Protein AF-A0A9E1KQF5-F1 (afdb_monomer_lite)

Radius of gyration: 18.33 Å; chains: 1; bounding box: 51×28×44 Å

Structure (mmCIF, N/CA/C/O backbone):
data_AF-A0A9E1KQF5-F1
#
_entry.id   AF-A0A9E1KQF5-F1
#
loop_
_atom_site.group_PDB
_atom_site.id
_atom_site.type_symbol
_atom_site.label_atom_id
_atom_site.label_alt_id
_atom_site.label_comp_id
_atom_site.label_asym_id
_atom_site.label_entity_id
_atom_site.label_seq_id
_atom_site.pdbx_PDB_ins_code
_atom_site.Cartn_x
_atom_site.Cartn_y
_atom_site.Cartn_z
_atom_site.occupancy
_atom_site.B_iso_or_equiv
_atom_site.auth_seq_id
_atom_site.auth_comp_id
_atom_site.auth_asym_id
_atom_site.auth_atom_id
_atom_site.pdbx_PDB_model_num
ATOM 1 N N . MET A 1 1 ? -29.309 -2.926 -4.548 1.00 35.62 1 MET A N 1
ATOM 2 C CA . MET A 1 1 ? -29.577 -3.241 -3.130 1.00 35.62 1 MET A CA 1
ATOM 3 C C . MET A 1 1 ? -29.314 -1.984 -2.323 1.00 35.62 1 MET A C 1
ATOM 5 O O . MET A 1 1 ? -28.243 -1.406 -2.435 1.00 35.62 1 MET A O 1
ATOM 9 N N . THR A 1 2 ? -30.353 -1.501 -1.660 1.00 47.22 2 THR A N 1
ATOM 10 C CA . THR A 1 2 ? -30.499 -0.175 -1.053 1.00 47.22 2 THR A CA 1
ATOM 11 C C . THR A 1 2 ? -29.905 -0.119 0.360 1.00 47.22 2 THR A C 1
ATOM 13 O O . THR A 1 2 ? -29.860 -1.144 1.034 1.00 47.22 2 THR A O 1
ATOM 16 N N . LYS A 1 3 ? -29.599 1.111 0.809 1.00 43.47 3 LYS A N 1
ATOM 17 C CA . LYS A 1 3 ? -29.256 1.584 2.172 1.00 43.47 3 LYS A CA 1
ATOM 18 C C . LYS A 1 3 ? -27.774 1.575 2.571 1.00 43.47 3 LYS A C 1
ATOM 20 O O . LYS A 1 3 ? -27.260 0.575 3.060 1.00 43.47 3 LYS A O 1
ATOM 25 N N . ARG A 1 4 ? -27.137 2.754 2.494 1.00 49.88 4 ARG A N 1
ATOM 26 C CA . ARG A 1 4 ? -26.068 3.153 3.432 1.00 49.88 4 ARG A CA 1
ATOM 27 C C . ARG A 1 4 ? -25.857 4.681 3.520 1.00 49.88 4 ARG A C 1
ATOM 29 O O . ARG A 1 4 ? -24.724 5.132 3.525 1.00 49.88 4 ARG A O 1
ATOM 36 N N . VAL A 1 5 ? -26.934 5.476 3.531 1.00 51.50 5 VAL A N 1
ATOM 37 C CA . VAL A 1 5 ? -26.831 6.958 3.593 1.00 51.50 5 VAL A CA 1
ATOM 38 C C . VAL A 1 5 ? -27.285 7.546 4.944 1.00 51.50 5 VAL A C 1
ATOM 40 O O . VAL A 1 5 ? -26.961 8.686 5.233 1.00 51.50 5 VAL A O 1
ATOM 43 N N . ASP A 1 6 ? -27.911 6.759 5.830 1.00 53.81 6 ASP A N 1
ATOM 44 C CA . ASP A 1 6 ? -28.493 7.279 7.088 1.00 53.81 6 ASP A CA 1
ATOM 45 C C . ASP A 1 6 ? -27.777 6.819 8.371 1.00 53.81 6 ASP A C 1
ATOM 47 O O . ASP A 1 6 ? -28.353 6.879 9.456 1.00 53.81 6 ASP A O 1
ATOM 51 N N . GLN A 1 7 ? -26.541 6.316 8.285 1.00 60.19 7 GLN A N 1
ATOM 52 C CA . GLN A 1 7 ? -25.760 6.073 9.501 1.00 60.19 7 GLN A CA 1
ATOM 53 C C . GLN A 1 7 ? -25.063 7.380 9.897 1.00 60.19 7 GLN A C 1
ATOM 55 O O . GLN A 1 7 ? -24.265 7.879 9.099 1.00 60.19 7 GLN A O 1
ATOM 60 N N . PRO A 1 8 ? -25.358 7.960 11.077 1.00 68.56 8 PRO A N 1
ATOM 61 C CA . PRO A 1 8 ? -24.610 9.112 11.552 1.00 68.56 8 PRO A CA 1
ATOM 62 C C . PRO A 1 8 ? -23.134 8.731 11.656 1.00 68.56 8 PRO A C 1
ATOM 64 O O . PRO A 1 8 ? -22.797 7.602 12.021 1.00 68.56 8 PRO A O 1
ATOM 67 N N . PHE A 1 9 ? -22.265 9.670 11.294 1.00 78.88 9 PHE A N 1
ATOM 68 C CA . PHE A 1 9 ? -20.838 9.532 11.527 1.00 78.88 9 PHE A CA 1
ATOM 69 C C . PHE A 1 9 ? -20.602 9.287 13.019 1.00 78.88 9 PHE A C 1
ATOM 71 O O . PHE A 1 9 ? -21.056 10.067 13.855 1.00 78.88 9 PHE A O 1
ATOM 78 N N . ASP A 1 10 ? -19.925 8.190 13.334 1.00 86.25 10 ASP A N 1
ATOM 79 C CA . ASP A 1 10 ? -19.505 7.884 14.692 1.00 86.25 10 ASP A CA 1
ATOM 80 C C . ASP A 1 10 ? -18.144 8.543 14.931 1.00 86.25 10 ASP A C 1
ATOM 82 O O . ASP A 1 10 ? -17.132 8.123 14.365 1.00 86.25 10 ASP A O 1
ATOM 86 N N . GLU A 1 11 ? -18.127 9.596 15.749 1.00 90.12 11 GLU A N 1
ATOM 87 C CA . GLU A 1 11 ? -16.909 10.326 16.121 1.00 90.12 11 GLU A CA 1
ATOM 88 C C . GLU A 1 11 ? -15.833 9.390 16.693 1.00 90.12 11 GLU A C 1
ATOM 90 O O . GLU A 1 11 ? -14.642 9.596 16.445 1.00 90.12 11 GLU A O 1
ATOM 95 N N . ALA A 1 12 ? -16.239 8.293 17.349 1.00 93.44 12 ALA A N 1
ATOM 96 C CA . ALA A 1 12 ? -15.317 7.301 17.891 1.00 93.44 12 ALA A CA 1
ATOM 97 C C . ALA A 1 12 ? -14.445 6.646 16.805 1.00 93.44 12 ALA A C 1
ATOM 99 O O . ALA A 1 12 ? -13.293 6.306 17.073 1.00 93.44 12 ALA A O 1
ATOM 100 N N . VAL A 1 13 ? -14.945 6.517 15.569 1.00 90.75 13 VAL A N 1
ATOM 101 C CA . VAL A 1 13 ? -14.184 5.953 14.438 1.00 90.75 13 VAL A CA 1
ATOM 102 C C . VAL A 1 13 ? -13.016 6.862 14.058 1.00 90.75 13 VAL A C 1
ATOM 104 O O . VAL A 1 13 ? -11.917 6.389 13.759 1.00 90.75 13 VAL A O 1
ATOM 107 N N . TRP A 1 14 ? -13.232 8.176 14.076 1.00 92.00 14 TRP A N 1
ATOM 108 C CA . TRP A 1 14 ? -12.179 9.142 13.775 1.00 92.00 14 TRP A CA 1
ATOM 109 C C . TRP A 1 14 ? -11.145 9.238 14.889 1.00 92.00 14 TRP A C 1
ATOM 111 O O . TRP A 1 14 ? -9.939 9.246 14.614 1.00 92.00 14 TRP A O 1
ATOM 121 N N . ASP A 1 15 ? -11.605 9.240 16.136 1.00 95.81 15 ASP A N 1
ATOM 122 C CA . ASP A 1 15 ? -10.725 9.218 17.299 1.00 95.81 15 ASP A CA 1
ATOM 123 C C . ASP A 1 15 ? -9.867 7.949 17.323 1.00 95.81 15 ASP A C 1
ATOM 125 O O . ASP A 1 15 ? -8.658 8.014 17.574 1.00 95.81 15 ASP A O 1
ATOM 129 N N . GLU A 1 16 ? -10.447 6.794 16.990 1.00 94.88 16 GLU A N 1
ATOM 130 C CA . GLU A 1 16 ? -9.713 5.536 16.877 1.00 94.88 16 GLU A CA 1
ATOM 131 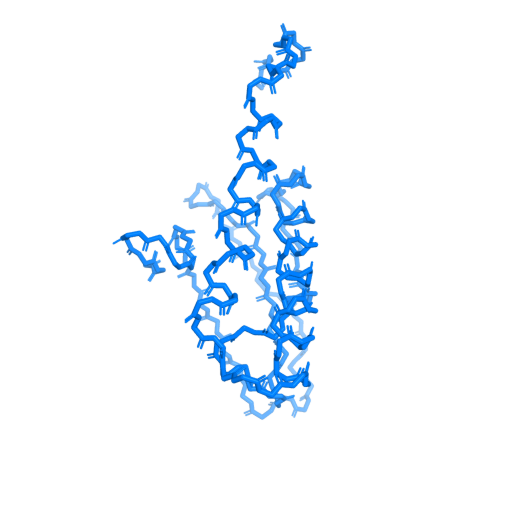C C . GLU A 1 16 ? -8.655 5.593 15.768 1.00 94.88 16 GLU A C 1
ATOM 133 O O . GLU A 1 16 ? -7.499 5.222 16.003 1.00 94.88 16 GLU A O 1
ATOM 138 N N . PHE A 1 17 ? -9.003 6.104 14.582 1.00 93.62 17 PHE A N 1
ATOM 139 C CA . PHE A 1 17 ? -8.050 6.292 13.488 1.00 93.62 17 PHE A CA 1
ATOM 140 C C . PHE A 1 17 ? -6.861 7.166 13.919 1.00 93.62 17 PHE A C 1
ATOM 142 O O . PHE A 1 17 ? -5.701 6.761 13.772 1.00 93.62 17 PHE A O 1
ATOM 149 N N . CYS A 1 18 ? -7.133 8.328 14.520 1.00 96.50 18 CYS A N 1
ATOM 150 C CA . CYS A 1 18 ? -6.102 9.240 15.014 1.00 96.50 18 CYS A CA 1
ATOM 151 C C . CYS A 1 18 ? -5.237 8.591 16.106 1.00 96.50 18 CYS A C 1
ATOM 153 O O . CYS A 1 18 ? -4.007 8.707 16.089 1.00 96.50 18 CYS A O 1
ATOM 155 N N . SER A 1 19 ? -5.864 7.863 17.034 1.00 97.38 19 SER A N 1
ATOM 156 C CA . SER A 1 19 ? -5.181 7.129 18.101 1.00 97.38 19 SER A CA 1
ATOM 157 C C . SER A 1 19 ? -4.240 6.062 17.539 1.00 97.38 19 SER A C 1
ATOM 159 O O . SER A 1 19 ? -3.088 5.954 17.964 1.00 97.38 19 SER A O 1
ATOM 161 N N . ASN A 1 20 ? -4.683 5.302 16.538 1.00 96.12 20 ASN A N 1
ATOM 162 C CA . ASN A 1 20 ? -3.872 4.270 15.896 1.00 96.12 20 ASN A CA 1
ATOM 163 C C . ASN A 1 20 ? -2.702 4.867 15.103 1.00 96.12 20 ASN A C 1
ATOM 165 O O . ASN A 1 20 ? -1.582 4.349 15.183 1.00 96.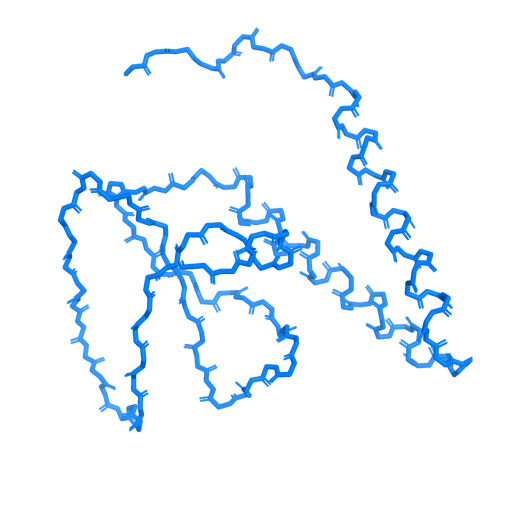12 20 ASN A O 1
ATOM 169 N N . LEU A 1 21 ? -2.905 5.998 14.423 1.00 96.94 21 LEU A N 1
ATOM 170 C CA . LEU A 1 21 ? -1.821 6.729 13.766 1.00 96.94 21 LEU A CA 1
ATOM 171 C C . LEU A 1 21 ? -0.778 7.221 14.785 1.00 96.94 21 LEU A C 1
ATOM 173 O O . LEU A 1 21 ? 0.424 7.037 14.584 1.00 96.94 21 LEU A O 1
ATOM 177 N N . GLN A 1 22 ? -1.222 7.762 15.925 1.00 97.56 22 GLN A N 1
ATOM 178 C CA . GLN A 1 22 ? -0.330 8.191 17.005 1.00 97.56 22 GLN A CA 1
ATOM 179 C C . GLN A 1 22 ? 0.463 7.019 17.600 1.00 97.56 22 GLN A C 1
ATOM 181 O O . GLN A 1 22 ? 1.682 7.123 17.769 1.00 97.56 22 GLN A O 1
ATOM 186 N N . LYS A 1 23 ? -0.202 5.898 17.912 1.00 97.56 23 LYS A N 1
ATOM 187 C CA . LYS A 1 23 ? 0.451 4.677 18.412 1.00 97.56 23 LYS A CA 1
ATOM 188 C C . LYS A 1 23 ? 1.513 4.186 17.430 1.00 97.56 23 LYS A C 1
ATOM 190 O O . LYS A 1 23 ? 2.628 3.885 17.847 1.00 97.56 23 LYS A O 1
ATOM 195 N N . THR A 1 24 ? 1.210 4.191 16.133 1.00 96.19 24 THR A N 1
ATOM 196 C CA . THR A 1 24 ? 2.161 3.799 15.083 1.00 96.19 24 THR A CA 1
ATOM 197 C C . THR A 1 24 ? 3.362 4.745 15.026 1.00 96.19 24 THR A C 1
ATOM 199 O O . THR A 1 24 ? 4.500 4.287 14.969 1.00 96.19 24 THR A O 1
ATOM 202 N N . GLY A 1 25 ? 3.151 6.059 15.148 1.00 96.44 25 GLY A N 1
ATOM 203 C CA . GLY A 1 25 ? 4.248 7.028 15.255 1.00 96.44 25 GLY A CA 1
ATOM 204 C C . GLY A 1 25 ? 5.166 6.776 16.460 1.00 96.44 25 GLY A C 1
ATOM 205 O O . GLY A 1 25 ? 6.384 6.915 16.355 1.00 96.44 25 GLY A O 1
ATOM 206 N N . ARG A 1 26 ? 4.613 6.332 17.598 1.00 96.44 26 ARG A N 1
ATOM 207 C CA . ARG A 1 26 ? 5.420 5.917 18.762 1.00 96.44 26 ARG A CA 1
ATOM 208 C C . ARG A 1 26 ? 6.229 4.650 18.485 1.00 96.44 26 ARG A C 1
ATOM 210 O O . ARG A 1 26 ? 7.361 4.562 18.948 1.00 96.44 26 ARG A O 1
ATOM 217 N N . LEU A 1 27 ? 5.687 3.702 17.716 1.00 94.69 27 LEU A N 1
ATOM 218 C CA . LEU A 1 27 ? 6.431 2.511 17.293 1.00 94.69 27 LEU A CA 1
ATOM 219 C C . LEU A 1 27 ? 7.617 2.875 16.399 1.00 94.69 27 LEU A C 1
ATOM 221 O O . LEU A 1 27 ? 8.696 2.328 16.607 1.00 94.69 27 LEU A O 1
ATOM 225 N N . VAL A 1 28 ? 7.449 3.821 15.467 1.00 93.62 28 VAL A N 1
ATOM 226 C CA . VAL A 1 28 ? 8.565 4.347 14.660 1.00 93.62 28 VAL A CA 1
ATOM 227 C C . VAL A 1 28 ? 9.658 4.887 15.585 1.00 93.62 28 VAL A C 1
ATOM 229 O O . VAL A 1 28 ? 10.791 4.429 15.537 1.00 93.62 28 VAL A O 1
ATOM 232 N N . LEU A 1 29 ? 9.309 5.777 16.517 1.00 92.69 29 LEU A N 1
ATOM 233 C CA . LEU A 1 29 ? 10.280 6.350 17.455 1.00 92.69 29 LEU A CA 1
ATOM 234 C C . LEU A 1 29 ? 11.003 5.307 18.319 1.00 92.69 29 LEU A C 1
ATOM 236 O O . LEU A 1 29 ? 12.179 5.493 18.619 1.00 92.69 29 LEU A O 1
ATOM 240 N N . ALA A 1 30 ? 10.312 4.242 18.727 1.00 93.44 30 ALA A N 1
ATOM 241 C CA . ALA A 1 30 ? 10.873 3.198 19.580 1.00 93.44 30 ALA A CA 1
ATOM 242 C C . ALA A 1 30 ? 11.806 2.227 18.836 1.00 93.44 30 ALA A C 1
ATOM 244 O O . ALA A 1 30 ? 12.663 1.620 19.471 1.00 93.44 30 ALA A O 1
ATOM 245 N N . ASN A 1 31 ? 11.636 2.066 17.519 1.00 91.75 31 ASN A N 1
ATOM 246 C CA . ASN A 1 31 ? 12.349 1.058 16.723 1.00 91.75 31 ASN A CA 1
ATOM 247 C C . ASN A 1 31 ? 13.339 1.653 15.712 1.00 91.75 31 ASN A C 1
ATOM 249 O O . ASN A 1 31 ? 14.029 0.908 15.020 1.00 91.75 31 ASN A O 1
ATOM 253 N N . THR A 1 32 ? 13.420 2.977 15.605 1.00 91.19 32 THR A N 1
ATOM 254 C CA . THR A 1 32 ? 14.379 3.656 14.733 1.00 91.19 32 THR A CA 1
ATOM 255 C C . THR A 1 32 ? 15.657 4.023 15.502 1.00 91.19 32 THR A C 1
ATOM 257 O O . THR A 1 32 ? 15.556 4.513 16.632 1.00 91.19 32 THR A O 1
ATOM 260 N N . PRO A 1 33 ? 16.855 3.846 14.906 1.00 86.94 33 PRO A N 1
ATOM 261 C CA . PRO A 1 33 ? 18.112 4.338 15.468 1.00 86.94 33 PRO A CA 1
ATOM 262 C C . PRO A 1 33 ? 18.056 5.816 15.882 1.00 86.94 33 PRO A C 1
ATOM 264 O O . PRO A 1 33 ? 17.206 6.595 15.445 1.00 86.94 33 PRO A O 1
ATOM 267 N N . SER A 1 34 ? 18.969 6.234 16.761 1.00 76.81 34 SER A N 1
ATOM 268 C CA . SER A 1 34 ? 18.950 7.586 17.334 1.00 76.81 34 SER A CA 1
ATOM 269 C C . SER A 1 34 ? 19.259 8.702 16.327 1.00 76.81 34 SER A C 1
ATOM 271 O O . SER A 1 34 ? 18.980 9.862 16.646 1.00 76.81 34 SER A O 1
ATOM 273 N N . GLU A 1 35 ? 19.758 8.365 15.134 1.00 81.88 35 GLU A N 1
ATOM 274 C CA . GLU A 1 35 ? 20.079 9.299 14.056 1.00 81.88 35 GLU A CA 1
ATOM 275 C C . GLU A 1 35 ? 18.851 10.098 13.583 1.00 81.88 35 GLU A C 1
ATOM 277 O O . GLU A 1 35 ? 17.736 9.590 13.449 1.00 81.88 35 GLU A O 1
ATOM 282 N N . GLY A 1 36 ? 19.048 11.398 13.337 1.00 87.44 36 GLY A N 1
ATOM 283 C CA . GLY A 1 36 ? 17.952 12.308 12.989 1.00 87.44 36 GLY A CA 1
ATOM 284 C C . GLY A 1 36 ? 17.314 12.021 11.626 1.00 87.44 36 GLY A C 1
ATOM 285 O O . GLY A 1 36 ? 16.112 12.234 11.458 1.00 87.44 36 GLY A O 1
ATOM 286 N N . LEU A 1 37 ? 18.099 11.520 10.665 1.00 92.75 37 LEU A N 1
ATOM 287 C CA . LEU A 1 37 ? 17.626 11.239 9.309 1.00 92.75 37 LEU A CA 1
ATOM 288 C C . LEU A 1 37 ? 16.661 10.050 9.279 1.00 92.75 37 LEU A C 1
ATOM 290 O O . LEU A 1 37 ? 15.572 10.183 8.722 1.00 92.75 37 LEU A O 1
ATOM 294 N N . ASP A 1 38 ? 17.016 8.937 9.922 1.00 92.12 38 ASP A N 1
ATOM 295 C CA . ASP A 1 38 ? 16.186 7.728 9.932 1.00 92.12 38 ASP A CA 1
ATOM 296 C C . ASP A 1 38 ? 14.825 7.982 10.578 1.00 92.12 38 ASP A C 1
ATOM 298 O O . ASP A 1 38 ? 13.797 7.522 10.082 1.00 92.12 38 ASP A O 1
ATOM 302 N N . LYS A 1 39 ? 14.784 8.778 11.655 1.00 91.81 39 LYS A N 1
ATOM 303 C CA . LYS A 1 39 ? 13.516 9.178 12.285 1.00 91.81 39 LYS A CA 1
ATOM 304 C C . LYS A 1 39 ? 12.661 9.986 11.319 1.00 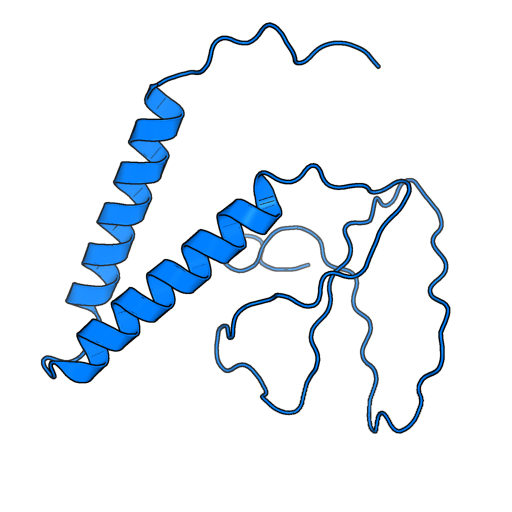91.81 39 LYS A C 1
ATOM 306 O O . LYS A 1 39 ? 11.471 9.709 11.176 1.00 91.81 39 LYS A O 1
ATOM 311 N N . ALA A 1 40 ? 13.256 10.963 10.634 1.00 93.88 40 ALA A N 1
ATOM 312 C CA . ALA A 1 40 ? 12.540 11.769 9.654 1.00 93.88 40 ALA A CA 1
ATOM 313 C C . ALA A 1 40 ? 12.006 10.913 8.491 1.00 93.88 40 ALA A C 1
ATOM 315 O O . ALA A 1 40 ? 10.844 11.064 8.112 1.00 93.88 40 ALA A O 1
ATOM 316 N N . GLU A 1 41 ? 12.808 9.986 7.962 1.00 93.25 41 GLU A N 1
ATOM 317 C CA . GLU A 1 41 ? 12.368 9.052 6.920 1.00 93.25 41 GLU A CA 1
ATOM 318 C C . GLU A 1 41 ? 11.289 8.084 7.416 1.00 93.25 41 GLU A C 1
ATOM 320 O O . GLU A 1 41 ? 10.325 7.835 6.695 1.00 93.25 41 GLU A O 1
ATOM 325 N N . GLY A 1 42 ? 11.361 7.620 8.665 1.00 93.56 42 GLY A N 1
ATOM 326 C CA . GLY A 1 42 ? 10.317 6.800 9.281 1.00 93.56 42 GLY A CA 1
ATOM 327 C C . GLY A 1 42 ? 8.956 7.503 9.304 1.00 93.56 42 GLY A C 1
ATOM 328 O O . GLY A 1 42 ? 7.939 6.913 8.934 1.00 93.56 42 GLY A O 1
ATOM 329 N N . PHE A 1 43 ? 8.922 8.793 9.648 1.00 95.19 43 PHE A N 1
ATOM 330 C CA . PHE A 1 43 ? 7.686 9.581 9.594 1.00 95.19 43 PHE A CA 1
ATOM 331 C C . PHE A 1 43 ? 7.237 9.901 8.162 1.00 95.19 43 PHE A C 1
ATOM 333 O O . PHE A 1 43 ? 6.035 9.865 7.888 1.00 95.19 43 PHE A O 1
ATOM 340 N N . ARG A 1 44 ? 8.161 10.156 7.221 1.00 95.12 44 ARG A N 1
ATOM 341 C CA . ARG A 1 44 ? 7.813 10.288 5.791 1.00 95.12 44 ARG A CA 1
ATOM 342 C C . ARG A 1 44 ? 7.195 8.998 5.257 1.00 95.12 44 ARG A C 1
ATOM 344 O O . ARG A 1 44 ? 6.225 9.048 4.502 1.00 95.12 44 ARG A O 1
ATOM 351 N N . TYR A 1 45 ? 7.726 7.848 5.661 1.00 94.31 45 TYR A N 1
ATOM 352 C CA . TYR A 1 45 ? 7.187 6.543 5.309 1.00 94.31 45 TYR A CA 1
ATOM 353 C C . TYR A 1 45 ? 5.787 6.330 5.899 1.00 94.31 45 TYR A C 1
ATOM 355 O O . TYR A 1 45 ? 4.866 6.001 5.151 1.00 94.31 45 TYR A O 1
ATOM 363 N N . LEU A 1 46 ? 5.583 6.630 7.187 1.00 95.31 46 LEU A N 1
ATOM 364 C CA . LEU A 1 46 ? 4.261 6.577 7.823 1.00 95.31 46 LEU A CA 1
ATOM 365 C C . LEU A 1 46 ? 3.231 7.457 7.096 1.00 95.31 46 LEU A C 1
ATOM 367 O O . LEU A 1 46 ? 2.103 7.022 6.854 1.00 95.31 46 LEU A O 1
ATOM 371 N N . ALA A 1 47 ? 3.614 8.671 6.694 1.00 95.44 47 ALA A N 1
ATOM 372 C CA . ALA A 1 47 ? 2.741 9.563 5.936 1.00 95.44 47 ALA A CA 1
ATOM 373 C C . ALA A 1 47 ? 2.359 8.977 4.564 1.00 95.44 47 ALA A C 1
ATOM 375 O O . ALA A 1 47 ? 1.186 8.999 4.193 1.00 95.44 47 ALA A O 1
ATOM 376 N N . ARG A 1 48 ? 3.319 8.391 3.831 1.00 94.81 48 ARG A N 1
ATOM 377 C CA . ARG A 1 48 ? 3.064 7.720 2.540 1.00 94.81 48 ARG A CA 1
ATOM 378 C C . ARG A 1 48 ? 2.105 6.537 2.689 1.00 94.81 48 ARG A C 1
ATOM 380 O O . ARG A 1 48 ? 1.182 6.409 1.887 1.00 94.81 48 ARG A O 1
ATOM 387 N N . LEU A 1 49 ? 2.289 5.707 3.719 1.00 93.31 49 LEU A N 1
ATOM 388 C CA . LEU A 1 49 ? 1.389 4.588 4.018 1.00 93.31 49 LEU A CA 1
ATOM 389 C C . LEU A 1 49 ? -0.021 5.068 4.368 1.00 93.31 49 LEU A C 1
ATOM 391 O O . LEU A 1 49 ? -0.997 4.515 3.869 1.00 93.31 49 LEU A O 1
ATOM 395 N N . THR A 1 50 ? -0.126 6.119 5.182 1.00 94.00 50 THR A N 1
ATOM 396 C CA . THR A 1 50 ? -1.415 6.701 5.583 1.00 94.00 50 THR A CA 1
ATOM 397 C C . THR A 1 50 ? -2.161 7.248 4.369 1.00 94.00 50 THR A C 1
ATOM 399 O O . THR A 1 50 ? -3.328 6.927 4.169 1.00 94.00 50 THR A O 1
ATOM 402 N N . HIS A 1 51 ? -1.477 8.009 3.509 1.00 92.12 51 HIS A N 1
ATOM 403 C CA . HIS A 1 51 ? -2.043 8.501 2.254 1.00 92.12 51 HIS A CA 1
ATOM 404 C C . HIS A 1 51 ? -2.538 7.353 1.364 1.00 92.12 51 HIS A C 1
ATOM 406 O O . HIS A 1 51 ? -3.663 7.396 0.871 1.00 92.12 51 HIS A O 1
ATOM 412 N N . HIS A 1 52 ? -1.726 6.305 1.190 1.00 89.19 52 HIS A N 1
ATOM 413 C CA . HIS A 1 52 ? -2.121 5.141 0.401 1.00 89.19 52 HIS A CA 1
ATOM 414 C C . HIS A 1 52 ? -3.341 4.421 0.988 1.00 89.19 52 HIS A C 1
ATOM 416 O O . HIS A 1 52 ? -4.256 4.080 0.244 1.00 89.19 52 HIS A O 1
ATOM 422 N N . ALA A 1 53 ? -3.387 4.220 2.307 1.00 88.19 53 ALA A N 1
ATOM 423 C CA . ALA A 1 53 ? -4.519 3.587 2.975 1.00 88.19 53 ALA A CA 1
ATOM 424 C C . ALA A 1 53 ? -5.811 4.396 2.785 1.00 88.19 53 ALA A C 1
ATOM 426 O O . ALA A 1 53 ? -6.835 3.827 2.416 1.00 88.19 53 ALA A O 1
ATOM 427 N N . LEU A 1 54 ? -5.758 5.719 2.965 1.00 89.75 54 LEU A N 1
ATOM 428 C CA . LEU A 1 54 ? -6.909 6.597 2.740 1.00 89.75 54 LEU A CA 1
ATOM 429 C C . LEU A 1 54 ? -7.390 6.514 1.287 1.00 89.75 54 LEU A C 1
ATOM 431 O O . LEU A 1 54 ? -8.566 6.255 1.053 1.00 89.75 54 LEU A O 1
ATOM 435 N N . ALA A 1 55 ? -6.477 6.636 0.319 1.00 85.12 55 ALA A N 1
ATOM 436 C CA . ALA A 1 55 ? -6.811 6.527 -1.100 1.00 85.12 55 ALA A CA 1
ATOM 437 C C . ALA A 1 55 ? -7.393 5.152 -1.468 1.00 85.12 55 ALA A C 1
ATOM 439 O O . ALA A 1 55 ? -8.285 5.062 -2.302 1.00 85.12 55 ALA A O 1
ATOM 440 N N . ARG A 1 56 ? -6.907 4.070 -0.850 1.00 81.44 56 ARG A N 1
ATOM 441 C CA . ARG A 1 56 ? -7.347 2.705 -1.160 1.00 81.44 56 ARG A CA 1
ATOM 442 C C . ARG A 1 56 ? -8.680 2.327 -0.516 1.00 81.44 56 ARG A C 1
ATOM 444 O O . ARG A 1 56 ? -9.442 1.586 -1.129 1.00 81.44 56 ARG A O 1
ATOM 451 N N . PHE A 1 57 ? -8.922 2.743 0.726 1.00 80.75 57 PHE A N 1
ATOM 452 C CA . PHE A 1 57 ? -10.059 2.258 1.517 1.00 80.75 57 PHE A CA 1
ATOM 453 C C . PHE A 1 57 ? -11.253 3.216 1.552 1.00 80.75 57 PHE A C 1
ATOM 455 O O . PHE A 1 57 ? -12.361 2.762 1.833 1.00 80.75 57 PHE A O 1
ATOM 462 N N . ILE A 1 58 ? -11.055 4.509 1.277 1.00 84.00 58 ILE A N 1
ATOM 463 C CA . ILE A 1 58 ? -12.159 5.479 1.185 1.00 84.00 58 ILE A CA 1
ATOM 464 C C . ILE A 1 58 ? -12.781 5.452 -0.209 1.00 84.00 58 ILE A C 1
ATOM 466 O O . ILE A 1 58 ? -14.005 5.505 -0.343 1.00 84.00 58 ILE A O 1
ATOM 470 N N . GLU A 1 59 ? -11.953 5.339 -1.248 1.00 77.50 59 GLU A N 1
ATOM 471 C CA . GLU A 1 59 ? -12.457 5.223 -2.609 1.00 77.50 59 GLU A CA 1
ATOM 472 C C . GLU A 1 59 ? -13.226 3.910 -2.762 1.00 77.50 59 GLU A C 1
ATOM 474 O O . GLU A 1 59 ? -12.742 2.829 -2.419 1.00 77.50 59 GLU A O 1
ATOM 479 N N . THR A 1 60 ? -14.466 4.006 -3.248 1.00 65.75 60 THR A N 1
ATOM 480 C CA . THR A 1 60 ? -15.354 2.843 -3.338 1.00 65.75 60 THR A CA 1
ATOM 481 C C . THR A 1 60 ? -14.759 1.829 -4.312 1.00 65.75 60 THR A C 1
ATOM 483 O O . THR A 1 60 ? -14.624 2.151 -5.497 1.00 65.75 60 THR A O 1
ATOM 486 N N . PRO A 1 61 ? -14.453 0.591 -3.875 1.00 76.12 61 PRO A N 1
ATOM 487 C CA . PRO A 1 61 ? -13.993 -0.437 -4.791 1.00 76.12 61 PRO A CA 1
ATOM 488 C C . PRO A 1 61 ? -15.049 -0.679 -5.872 1.00 76.12 61 PRO A C 1
ATOM 490 O O . PRO A 1 61 ? -16.238 -0.781 -5.565 1.00 76.12 61 PRO A O 1
ATOM 493 N N . GLN A 1 62 ? -14.622 -0.833 -7.128 1.00 84.19 62 GLN A N 1
ATOM 494 C CA . GLN A 1 62 ? -15.520 -1.073 -8.265 1.00 84.19 62 GLN A CA 1
ATOM 495 C C . GLN A 1 62 ? -15.339 -2.483 -8.863 1.00 84.19 62 GLN A C 1
ATOM 497 O O . GLN A 1 62 ? -14.854 -2.609 -9.986 1.00 84.19 62 GLN A O 1
ATOM 502 N N . PRO A 1 63 ? -15.765 -3.572 -8.182 1.00 89.19 63 PRO A N 1
ATOM 503 C CA . PRO A 1 63 ? -15.606 -4.931 -8.705 1.00 89.19 63 PRO A CA 1
ATOM 504 C C . PRO A 1 63 ? -16.318 -5.197 -10.032 1.00 89.19 63 PRO A C 1
ATOM 506 O O . PRO A 1 63 ? -15.973 -6.154 -10.708 1.00 89.19 63 PRO A O 1
ATOM 509 N N . LEU A 1 64 ? -17.329 -4.407 -10.409 1.00 91.69 64 LEU A N 1
ATOM 510 C CA . LEU A 1 64 ? -18.024 -4.563 -11.695 1.00 91.69 64 LEU A CA 1
ATOM 511 C C . LEU A 1 64 ? -17.255 -3.936 -12.865 1.00 91.69 64 LEU A C 1
ATOM 513 O O . LEU A 1 64 ? -17.492 -4.288 -14.018 1.00 91.69 64 LEU A O 1
ATOM 517 N N . ARG A 1 65 ? -16.366 -2.980 -12.577 1.00 90.25 65 ARG A N 1
ATOM 518 C CA . ARG A 1 65 ? -15.550 -2.255 -13.558 1.00 90.25 65 ARG A CA 1
ATOM 519 C C . ARG A 1 65 ? -14.158 -2.021 -12.960 1.00 90.25 65 ARG A C 1
ATOM 521 O O . ARG A 1 65 ? -13.823 -0.882 -12.644 1.00 90.25 65 ARG A O 1
ATOM 528 N N . PRO A 1 66 ? -13.388 -3.097 -12.729 1.00 92.31 66 PRO A N 1
ATOM 529 C CA . PRO A 1 66 ? -12.095 -2.984 -12.081 1.00 92.31 66 PRO A CA 1
ATOM 530 C C . PRO A 1 66 ? -11.104 -2.248 -12.982 1.00 92.31 66 PRO A C 1
ATOM 532 O O . PRO A 1 66 ? -11.004 -2.533 -14.176 1.00 92.31 66 PRO A O 1
ATOM 535 N N . GLU A 1 67 ? -10.340 -1.345 -12.381 1.00 89.88 67 GLU A N 1
ATOM 536 C CA . GLU A 1 67 ? -9.217 -0.652 -13.007 1.00 89.88 67 GLU A CA 1
ATOM 537 C C . GLU A 1 67 ? -7.947 -0.947 -12.210 1.00 89.88 67 GLU A C 1
ATOM 539 O O . GLU A 1 67 ? -7.993 -1.096 -10.985 1.00 89.88 67 GLU A O 1
ATOM 544 N N . PHE A 1 68 ? -6.817 -1.071 -12.908 1.00 90.69 68 PHE A N 1
ATOM 545 C CA . PHE A 1 68 ? -5.528 -1.237 -12.248 1.00 90.69 68 PHE A CA 1
ATOM 546 C C . PHE A 1 68 ? -5.068 0.098 -11.664 1.00 90.69 68 PHE A C 1
ATOM 548 O O . PHE A 1 68 ? -4.863 1.068 -12.392 1.00 90.69 68 PHE A O 1
ATOM 555 N N . ASP A 1 69 ? -4.858 0.121 -10.351 1.00 88.69 69 ASP A N 1
ATOM 556 C CA . ASP A 1 69 ? -4.185 1.205 -9.651 1.00 88.69 69 ASP A CA 1
ATOM 557 C C . ASP A 1 69 ? -2.708 0.855 -9.452 1.00 88.69 69 ASP A C 1
ATOM 559 O O . ASP A 1 69 ? -2.380 -0.141 -8.799 1.00 88.69 69 ASP A 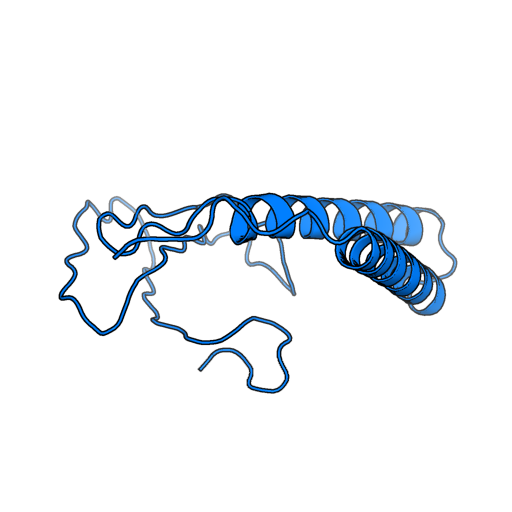O 1
ATOM 563 N N . TYR A 1 70 ? -1.835 1.697 -10.004 1.00 90.12 70 TYR A N 1
ATOM 564 C CA . TYR A 1 70 ? -0.377 1.574 -9.948 1.00 90.12 70 TYR A CA 1
ATOM 565 C C . TYR A 1 70 ? 0.278 2.515 -8.923 1.00 90.12 70 TYR A C 1
ATOM 567 O O . TYR A 1 70 ? 1.496 2.656 -8.886 1.00 90.12 70 TYR A O 1
ATOM 575 N N . ARG A 1 71 ? -0.508 3.198 -8.082 1.00 85.62 71 ARG A N 1
ATOM 576 C CA . ARG A 1 71 ? -0.021 4.214 -7.128 1.00 85.62 71 ARG A CA 1
ATOM 577 C C . ARG A 1 71 ? 0.345 3.625 -5.762 1.00 85.62 71 ARG A C 1
ATOM 579 O O . ARG A 1 71 ? 0.233 4.306 -4.739 1.00 85.62 71 ARG A O 1
ATOM 586 N N . SER A 1 72 ? 0.748 2.356 -5.715 1.00 84.75 72 SER A N 1
ATOM 587 C CA . SER A 1 72 ? 1.233 1.752 -4.472 1.00 84.75 72 SER A CA 1
ATOM 588 C C . SER A 1 72 ? 2.512 2.465 -4.017 1.00 84.75 72 SER A C 1
ATOM 590 O O . SER A 1 72 ? 3.408 2.677 -4.836 1.00 84.75 72 SER A O 1
ATOM 592 N N . PRO A 1 73 ? 2.643 2.853 -2.736 1.00 87.44 73 PRO A N 1
ATOM 593 C CA . PRO A 1 73 ? 3.917 3.313 -2.216 1.00 87.44 73 PRO A CA 1
ATOM 594 C C . PRO A 1 73 ? 4.898 2.138 -2.165 1.00 87.44 73 PRO A C 1
ATOM 596 O O . PRO A 1 73 ? 4.510 0.971 -2.234 1.00 87.44 73 PRO A O 1
ATOM 599 N N . LYS A 1 74 ? 6.176 2.464 -1.975 1.00 88.31 74 LYS A N 1
ATOM 600 C CA . LYS A 1 74 ? 7.230 1.477 -1.736 1.00 88.31 74 LYS A CA 1
ATOM 601 C C . LYS A 1 74 ? 7.035 0.854 -0.361 1.00 88.31 74 LYS A C 1
ATOM 603 O O . LYS A 1 74 ? 7.087 1.583 0.627 1.00 88.31 74 LYS A O 1
ATOM 608 N N . ILE A 1 75 ? 6.817 -0.456 -0.286 1.00 88.38 75 ILE A N 1
ATOM 609 C CA . ILE A 1 75 ? 6.561 -1.181 0.966 1.00 88.38 75 ILE A CA 1
ATOM 610 C C . ILE A 1 75 ? 7.502 -2.385 1.052 1.00 88.38 75 ILE A C 1
ATOM 612 O O . ILE A 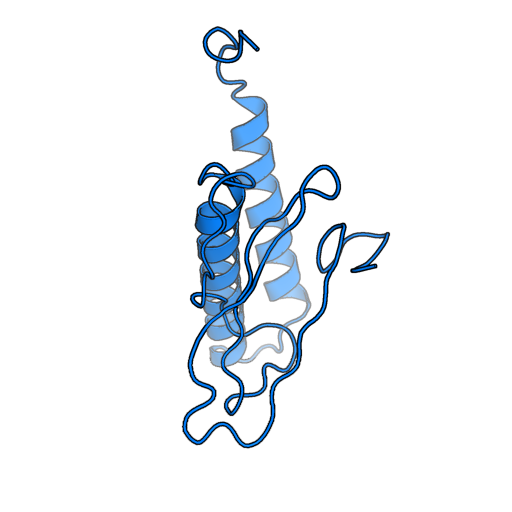1 75 ? 7.615 -3.144 0.100 1.00 88.38 75 ILE A O 1
ATOM 616 N N . GLY A 1 76 ? 8.146 -2.581 2.209 1.00 84.50 76 GLY A N 1
ATOM 617 C CA . GLY A 1 76 ? 8.717 -3.880 2.597 1.00 84.50 76 GLY A CA 1
ATOM 618 C C . GLY A 1 76 ? 9.768 -4.474 1.650 1.00 84.50 76 GLY A C 1
ATOM 619 O O . GLY A 1 76 ? 9.675 -5.650 1.322 1.00 84.50 76 GLY A O 1
ATOM 620 N N . GLY A 1 77 ? 10.762 -3.686 1.229 1.00 86.50 77 GLY A N 1
ATOM 621 C CA . GLY A 1 77 ? 11.776 -4.156 0.272 1.00 86.50 77 GLY A CA 1
ATOM 622 C C . GLY A 1 77 ? 11.302 -4.116 -1.183 1.00 86.50 77 GLY A C 1
ATOM 623 O O . GLY A 1 77 ? 11.677 -4.976 -1.972 1.00 86.50 77 GLY A O 1
ATOM 624 N N . ASP A 1 78 ? 10.462 -3.128 -1.502 1.00 90.44 78 ASP A N 1
ATOM 625 C CA . ASP A 1 78 ? 9.967 -2.805 -2.843 1.00 90.44 78 ASP A CA 1
ATOM 626 C C . ASP A 1 78 ? 11.051 -2.925 -3.923 1.00 90.44 78 ASP A C 1
ATOM 628 O O . ASP A 1 78 ? 12.134 -2.345 -3.793 1.00 90.44 78 ASP A O 1
ATOM 632 N N . ASN A 1 79 ? 10.748 -3.668 -4.990 1.00 92.62 79 ASN A N 1
ATOM 633 C CA . ASN A 1 79 ? 11.646 -3.803 -6.126 1.00 92.62 79 ASN A CA 1
ATOM 634 C C . ASN A 1 79 ? 11.463 -2.597 -7.067 1.00 92.62 79 ASN A C 1
ATOM 636 O O . ASN A 1 79 ? 10.412 -2.496 -7.703 1.00 92.62 79 ASN A O 1
ATOM 640 N N . PRO A 1 80 ? 12.469 -1.714 -7.212 1.00 92.50 80 PRO A N 1
ATOM 641 C CA . PRO A 1 80 ? 12.349 -0.520 -8.047 1.00 92.50 80 PRO A CA 1
ATOM 642 C C . PRO A 1 80 ? 12.186 -0.824 -9.543 1.00 92.50 80 PRO A C 1
ATOM 644 O O . PRO A 1 80 ? 11.765 0.064 -10.281 1.00 92.50 80 PRO A O 1
ATOM 647 N N . ASP A 1 81 ? 12.494 -2.048 -9.983 1.00 93.06 81 ASP A N 1
ATOM 648 C CA . ASP A 1 81 ? 12.346 -2.479 -11.376 1.00 93.06 81 ASP A CA 1
ATOM 649 C C . ASP A 1 81 ? 10.922 -2.967 -11.696 1.00 93.06 81 ASP A C 1
ATOM 651 O O . ASP A 1 81 ? 10.604 -3.247 -12.853 1.00 93.06 81 ASP A O 1
ATOM 655 N N . TYR A 1 82 ? 10.056 -3.116 -10.686 1.00 91.81 82 TYR A N 1
ATOM 656 C CA . TYR A 1 82 ? 8.696 -3.624 -10.853 1.00 91.81 82 TYR A CA 1
ATOM 657 C C . TYR A 1 82 ? 7.668 -2.493 -10.841 1.00 91.81 82 TYR A C 1
ATOM 659 O O . TYR A 1 82 ? 7.632 -1.650 -9.947 1.00 91.81 82 TYR A O 1
ATOM 667 N N . LEU A 1 83 ? 6.748 -2.542 -11.805 1.00 91.69 83 LEU A N 1
ATOM 668 C CA . LEU A 1 83 ? 5.516 -1.764 -11.766 1.00 91.69 83 LEU A CA 1
ATOM 669 C C . LEU A 1 83 ? 4.413 -2.601 -11.109 1.00 91.69 83 LEU A C 1
ATOM 671 O O . LEU A 1 83 ? 3.817 -3.474 -11.742 1.00 91.69 83 LEU A O 1
ATOM 675 N N . TYR A 1 84 ? 4.130 -2.327 -9.838 1.00 91.62 84 TYR A N 1
ATOM 676 C CA . TYR A 1 84 ? 3.066 -3.006 -9.103 1.00 91.62 84 TYR A CA 1
ATOM 677 C C . TYR A 1 84 ? 1.713 -2.351 -9.365 1.00 91.62 84 TYR A C 1
ATOM 679 O O . TYR A 1 84 ? 1.538 -1.152 -9.154 1.00 91.62 84 TYR A O 1
ATOM 687 N N . GLY A 1 85 ? 0.744 -3.157 -9.795 1.00 91.06 85 GLY A N 1
ATOM 688 C CA . GLY A 1 85 ? -0.641 -2.742 -9.983 1.00 91.06 85 GLY A CA 1
ATOM 689 C C . GLY A 1 85 ? -1.596 -3.671 -9.252 1.00 91.06 85 GLY A C 1
ATOM 690 O O . GLY A 1 85 ? -1.354 -4.873 -9.154 1.00 91.06 85 GLY A O 1
ATOM 691 N N . SER A 1 86 ? -2.706 -3.129 -8.761 1.00 90.88 86 SER A N 1
ATOM 692 C CA . SER A 1 86 ? -3.787 -3.938 -8.195 1.00 90.88 86 SER A CA 1
ATOM 693 C C . SER A 1 86 ? -5.139 -3.459 -8.693 1.00 90.88 86 SER A C 1
ATOM 695 O O . SER A 1 86 ? -5.336 -2.267 -8.901 1.00 90.88 86 SER A O 1
ATOM 697 N N . ALA A 1 87 ? -6.076 -4.385 -8.851 1.00 91.88 87 ALA A N 1
ATOM 698 C CA . ALA A 1 87 ? -7.465 -4.079 -9.144 1.00 91.88 87 ALA A CA 1
ATOM 699 C C . ALA A 1 87 ? -8.354 -4.894 -8.202 1.00 91.88 87 ALA A C 1
ATOM 701 O O . ALA A 1 87 ? -8.100 -6.080 -7.980 1.00 91.88 87 ALA A O 1
ATOM 702 N N . THR A 1 88 ? -9.384 -4.273 -7.626 1.00 90.69 88 THR A N 1
ATOM 703 C CA . THR A 1 88 ? -10.315 -5.001 -6.757 1.00 90.69 88 THR A CA 1
ATOM 704 C C . THR A 1 88 ? -11.285 -5.814 -7.602 1.00 90.69 88 THR A C 1
ATOM 706 O O . THR A 1 88 ? -12.046 -5.258 -8.389 1.00 90.69 88 THR A O 1
ATOM 709 N N . ILE A 1 89 ? -11.293 -7.126 -7.389 1.00 92.50 89 ILE A N 1
ATOM 710 C CA . ILE A 1 89 ? -12.196 -8.082 -8.035 1.00 92.50 89 ILE A CA 1
ATOM 711 C C . ILE A 1 89 ? -13.120 -8.736 -7.001 1.00 92.50 89 ILE A C 1
ATOM 713 O O . ILE A 1 89 ? -12.891 -8.643 -5.796 1.00 92.50 89 ILE A O 1
ATOM 717 N N . SER A 1 90 ? -14.168 -9.410 -7.467 1.00 92.94 90 SER A N 1
ATOM 718 C CA . SER A 1 90 ? -15.040 -10.251 -6.646 1.00 92.94 90 SER A CA 1
ATOM 719 C C . SER A 1 90 ? -15.165 -11.628 -7.282 1.00 92.94 90 SER A C 1
ATOM 721 O O . SER A 1 90 ? -15.477 -11.727 -8.462 1.00 92.94 90 SER A O 1
ATOM 723 N N . GLY A 1 91 ? -15.010 -12.697 -6.498 1.00 92.62 91 GLY A N 1
ATOM 724 C CA . GLY A 1 91 ? -15.133 -14.079 -6.987 1.00 92.62 91 GLY A CA 1
ATOM 725 C C . GLY A 1 91 ? -16.527 -14.473 -7.502 1.00 92.62 91 GLY A C 1
ATOM 726 O O . GLY A 1 91 ? -16.743 -15.631 -7.827 1.00 92.62 91 GLY A O 1
ATOM 727 N N . GLN A 1 92 ? -17.481 -13.540 -7.543 1.00 95.31 92 GLN A N 1
ATOM 728 C CA . GLN A 1 92 ? -18.818 -13.730 -8.114 1.00 95.31 92 GLN A CA 1
ATOM 729 C C . GLN A 1 92 ? -18.882 -13.453 -9.626 1.00 95.31 92 GLN A C 1
ATOM 731 O O . GLN A 1 92 ? -19.935 -13.653 -10.228 1.00 95.31 92 GLN A O 1
ATOM 736 N N . TYR A 1 93 ? -17.802 -12.949 -10.231 1.00 95.75 93 TYR A N 1
ATOM 737 C CA . TYR A 1 93 ? -17.774 -12.546 -11.636 1.00 95.75 93 TYR A CA 1
ATOM 738 C C . TYR A 1 93 ? -16.561 -13.116 -12.369 1.00 95.75 93 TYR A C 1
ATOM 740 O O . TYR A 1 93 ? -15.514 -13.359 -11.770 1.00 95.75 93 TYR A O 1
ATOM 748 N N . ASP A 1 94 ? -16.696 -13.226 -13.689 1.00 95.75 94 ASP A N 1
ATOM 749 C CA . ASP A 1 94 ? -15.596 -13.542 -14.592 1.00 95.75 94 ASP A CA 1
ATOM 750 C C . ASP A 1 94 ? -14.950 -12.262 -15.127 1.00 95.75 94 ASP A C 1
ATOM 752 O O . ASP A 1 94 ? -15.623 -11.343 -15.605 1.00 95.75 94 ASP A O 1
ATOM 756 N N . TYR A 1 95 ? -13.620 -12.220 -15.093 1.00 95.56 95 TYR A N 1
ATOM 757 C CA . TYR A 1 95 ? -12.828 -11.073 -15.529 1.00 95.56 95 TYR A CA 1
ATOM 758 C C . TYR A 1 95 ? -11.905 -11.438 -16.681 1.00 95.56 95 TYR A C 1
ATOM 760 O O . TYR A 1 95 ? -11.477 -12.579 -16.839 1.00 95.56 95 TYR A O 1
ATOM 768 N N . ARG A 1 96 ? -11.543 -10.433 -17.479 1.00 95.00 96 ARG A N 1
ATOM 769 C CA . ARG A 1 96 ? -10.609 -10.595 -18.590 1.00 95.00 96 ARG A CA 1
ATOM 770 C C . ARG A 1 96 ? -9.602 -9.456 -18.607 1.00 95.00 96 ARG A C 1
ATOM 772 O O . ARG A 1 96 ? -9.966 -8.321 -18.901 1.00 95.00 96 ARG A O 1
ATOM 779 N N . ILE A 1 97 ? -8.337 -9.786 -18.373 1.00 93.69 97 ILE A N 1
ATOM 780 C CA . ILE A 1 97 ? -7.211 -8.863 -18.529 1.00 93.69 97 ILE A CA 1
ATOM 781 C C . ILE A 1 97 ? -6.814 -8.843 -20.011 1.00 93.69 97 ILE A C 1
ATOM 783 O O . ILE A 1 97 ? -6.670 -9.892 -20.640 1.00 93.69 97 ILE A O 1
ATOM 787 N N . ARG A 1 98 ? -6.685 -7.650 -20.595 1.00 93.94 98 ARG A N 1
ATOM 788 C CA . ARG A 1 98 ? -6.219 -7.439 -21.973 1.00 93.94 98 ARG A CA 1
ATOM 789 C C . ARG A 1 98 ? -5.281 -6.245 -22.015 1.00 93.94 98 ARG A C 1
ATOM 791 O O . ARG A 1 98 ? -5.488 -5.282 -21.288 1.00 93.94 98 ARG A O 1
ATOM 798 N N . GLY A 1 99 ? -4.308 -6.295 -22.911 1.00 92.62 99 GLY A N 1
ATOM 799 C CA . GLY A 1 99 ? -3.342 -5.226 -23.111 1.00 92.62 99 GLY A CA 1
ATOM 800 C C . GLY A 1 99 ? -2.199 -5.689 -24.000 1.00 92.62 99 GLY A C 1
ATOM 801 O O . GLY A 1 99 ? -2.283 -6.745 -24.630 1.00 92.62 99 GLY A O 1
ATOM 802 N N . GLN A 1 100 ? -1.139 -4.893 -24.032 1.00 93.81 100 GLN A N 1
ATOM 803 C CA . GLN A 1 100 ? 0.114 -5.224 -24.695 1.00 93.81 100 GLN A CA 1
ATOM 804 C C . GLN A 1 100 ? 1.195 -5.358 -23.626 1.00 93.81 100 GLN A C 1
ATOM 806 O O . GLN A 1 100 ? 1.277 -4.530 -22.724 1.00 93.81 100 GLN A O 1
ATOM 811 N N . VAL A 1 101 ? 2.002 -6.415 -23.725 1.00 91.00 101 VAL A N 1
ATOM 812 C CA . VAL A 1 101 ? 3.131 -6.655 -22.811 1.00 91.00 101 VAL A CA 1
ATOM 813 C C . VAL A 1 101 ? 4.315 -5.730 -23.099 1.00 91.00 101 VAL A C 1
ATOM 815 O O . VAL A 1 101 ? 5.178 -5.563 -22.246 1.00 91.00 101 VAL A O 1
ATOM 818 N N . ASN A 1 102 ? 4.330 -5.114 -24.287 1.00 93.38 102 ASN A N 1
ATOM 819 C CA . ASN A 1 102 ? 5.405 -4.262 -24.785 1.00 93.38 102 ASN A CA 1
ATOM 820 C C . ASN A 1 102 ? 6.777 -4.932 -24.602 1.00 93.38 102 ASN A C 1
ATOM 822 O O . ASN A 1 102 ? 6.985 -6.037 -25.099 1.00 93.38 102 ASN A O 1
ATOM 826 N N . ASP A 1 103 ? 7.692 -4.268 -23.907 1.00 94.19 103 ASP A N 1
ATOM 827 C CA . ASP A 1 103 ? 9.062 -4.683 -23.617 1.00 94.19 103 ASP A CA 1
ATOM 828 C C . ASP A 1 103 ? 9.239 -5.244 -22.195 1.00 94.19 103 ASP A C 1
ATOM 830 O O . ASP A 1 103 ? 10.368 -5.415 -21.733 1.00 94.19 103 ASP A O 1
ATOM 834 N N . ALA A 1 104 ? 8.144 -5.561 -21.491 1.00 94.19 104 ALA A N 1
ATOM 835 C CA . ALA A 1 104 ? 8.215 -6.127 -20.151 1.00 94.19 104 ALA A CA 1
ATOM 836 C C . ALA A 1 104 ? 8.990 -7.455 -20.154 1.00 94.19 104 ALA A C 1
ATOM 838 O O . ALA A 1 104 ? 8.587 -8.430 -20.788 1.00 94.19 104 ALA A O 1
ATOM 839 N N . PHE A 1 105 ? 10.085 -7.509 -19.391 1.00 94.94 105 PHE A N 1
ATOM 840 C CA . PHE A 1 105 ? 10.898 -8.720 -19.254 1.00 94.94 105 PHE A CA 1
ATOM 841 C C . PHE A 1 105 ? 10.155 -9.850 -18.523 1.00 94.94 105 PHE A C 1
ATOM 843 O O . PHE A 1 105 ? 10.326 -11.025 -18.844 1.00 94.94 105 PHE A O 1
ATOM 850 N N . ASN A 1 106 ? 9.328 -9.507 -17.531 1.00 94.44 106 ASN A N 1
ATOM 851 C CA . ASN A 1 106 ? 8.544 -10.457 -16.748 1.00 94.44 106 ASN A CA 1
ATOM 852 C C . ASN A 1 106 ? 7.179 -9.853 -16.393 1.00 94.44 106 ASN A C 1
ATOM 854 O O . ASN A 1 106 ? 7.083 -8.660 -16.104 1.00 94.44 106 ASN A O 1
ATOM 858 N N . ILE A 1 107 ? 6.136 -10.687 -16.404 1.00 94.25 107 ILE A N 1
ATOM 859 C CA . ILE A 1 107 ? 4.796 -10.341 -15.933 1.00 94.25 107 ILE A CA 1
ATOM 860 C C . ILE A 1 107 ? 4.324 -11.417 -14.957 1.00 94.25 107 ILE A 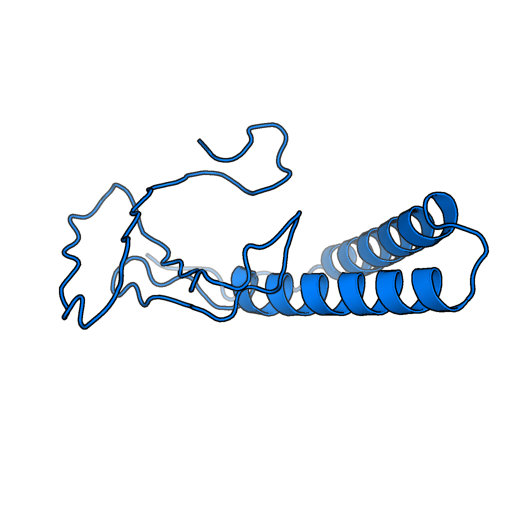C 1
ATOM 862 O O . ILE A 1 107 ? 4.182 -12.585 -15.321 1.00 94.25 107 ILE A O 1
ATOM 866 N N . GLY A 1 108 ? 4.021 -10.994 -13.730 1.00 93.31 108 GLY A N 1
ATOM 867 C CA . GLY A 1 108 ? 3.365 -11.810 -12.714 1.00 93.31 108 GLY A CA 1
ATOM 868 C C . GLY A 1 108 ? 1.934 -11.339 -12.477 1.00 93.31 108 GLY A C 1
ATOM 869 O O . GLY A 1 108 ? 1.679 -10.141 -12.368 1.00 93.31 108 GLY A O 1
ATOM 870 N N . ILE A 1 109 ? 0.996 -12.281 -12.382 1.00 93.94 109 ILE A N 1
ATOM 871 C CA . ILE A 1 109 ? -0.395 -12.010 -12.008 1.00 93.94 109 ILE A CA 1
ATOM 872 C C . ILE A 1 109 ? -0.740 -12.920 -10.835 1.00 93.94 109 ILE A C 1
ATOM 874 O O . ILE A 1 109 ? -0.590 -14.137 -10.928 1.00 93.94 109 ILE A O 1
ATOM 878 N N . GLY A 1 110 ? -1.211 -12.321 -9.744 1.00 92.94 110 GLY A N 1
ATOM 879 C CA . GLY A 1 110 ? -1.680 -13.026 -8.558 1.00 92.94 110 GLY A CA 1
ATOM 880 C C . GLY A 1 110 ? -3.034 -12.483 -8.119 1.00 92.94 110 GLY A C 1
ATOM 881 O O . GLY A 1 110 ? -3.265 -11.273 -8.149 1.00 92.94 110 GLY A O 1
ATOM 882 N N . SER A 1 111 ? -3.934 -13.379 -7.730 1.00 91.31 111 SER A N 1
ATOM 883 C CA . SER A 1 111 ? -5.156 -13.030 -7.009 1.00 91.31 111 SER A CA 1
ATOM 884 C C . SER A 1 111 ? -4.913 -13.231 -5.524 1.00 91.31 111 SER A C 1
ATOM 886 O O . SER A 1 111 ? -4.412 -14.284 -5.141 1.00 91.31 111 SER A O 1
ATOM 888 N N . TYR A 1 112 ? -5.305 -12.252 -4.715 1.00 88.94 112 TYR A N 1
ATOM 889 C CA . TYR A 1 112 ? -5.146 -12.305 -3.268 1.00 88.94 112 TYR A CA 1
ATOM 890 C C . TYR A 1 112 ? -6.455 -11.933 -2.586 1.00 88.94 112 TYR A C 1
ATOM 892 O O . TYR A 1 112 ? -7.188 -11.066 -3.074 1.00 88.94 112 TYR A O 1
ATOM 900 N N . TYR A 1 113 ? -6.714 -12.526 -1.429 1.00 86.06 113 TYR A N 1
ATOM 901 C CA . TYR A 1 113 ? -7.719 -12.053 -0.489 1.00 86.06 113 TYR A CA 1
ATOM 902 C C . TYR A 1 113 ? -7.091 -11.694 0.860 1.00 86.06 113 TYR A C 1
ATOM 904 O O . TYR A 1 113 ? -5.982 -12.109 1.197 1.00 86.06 113 TYR A O 1
ATOM 912 N N . GLY A 1 114 ? -7.808 -10.881 1.635 1.00 83.50 114 GLY A N 1
ATOM 913 C CA . GLY A 1 114 ? -7.316 -10.356 2.906 1.00 83.50 114 GLY A CA 1
ATOM 914 C C . GLY A 1 114 ? -6.503 -9.073 2.734 1.00 83.50 114 GLY A C 1
ATOM 915 O O . GLY A 1 114 ? -6.796 -8.246 1.868 1.00 83.50 114 GLY A O 1
ATOM 916 N N . GLY A 1 115 ? -5.512 -8.878 3.603 1.00 73.75 115 GLY A N 1
ATOM 917 C CA . GLY A 1 115 ? -4.719 -7.653 3.643 1.00 73.75 115 GLY A CA 1
ATOM 918 C C . GLY A 1 115 ? -3.285 -7.899 4.089 1.00 73.75 115 GLY A C 1
ATOM 919 O O . GLY A 1 115 ? -3.021 -8.713 4.978 1.00 73.75 115 GLY A O 1
ATOM 920 N N . LEU A 1 116 ? -2.355 -7.160 3.488 1.00 69.00 116 LEU A N 1
ATOM 921 C CA . LEU A 1 116 ? -0.957 -7.158 3.901 1.00 69.00 116 LEU A CA 1
ATOM 922 C C . LEU A 1 116 ? -0.854 -6.713 5.370 1.00 69.00 116 LEU A C 1
ATOM 924 O O . LEU A 1 116 ? -1.414 -5.688 5.748 1.00 69.00 116 LEU A O 1
ATOM 928 N N . GLY A 1 117 ? -0.161 -7.498 6.198 1.00 65.25 117 GLY A N 1
ATOM 929 C CA . GLY A 1 117 ? -0.043 -7.239 7.639 1.00 65.25 117 GLY A CA 1
ATOM 930 C C . GLY A 1 117 ? -1.252 -7.672 8.479 1.00 65.25 117 GLY A C 1
ATOM 931 O O . GLY A 1 117 ? -1.249 -7.456 9.688 1.00 65.25 117 GLY A O 1
ATOM 932 N N . SER A 1 118 ? -2.270 -8.301 7.878 1.00 71.44 118 SER A N 1
ATOM 933 C CA . SER A 1 118 ? -3.339 -8.967 8.634 1.00 71.44 118 SER A CA 1
ATOM 934 C C . SER A 1 118 ? -2.854 -10.299 9.220 1.00 71.44 118 SER A C 1
ATOM 936 O O . SER A 1 118 ? -1.957 -10.933 8.667 1.00 71.44 118 SER A O 1
ATOM 938 N N . GLY A 1 119 ? -3.469 -10.758 10.317 1.00 65.88 119 GLY A N 1
ATOM 939 C CA . GLY A 1 119 ? -3.128 -12.046 10.945 1.00 65.88 119 GLY A CA 1
ATOM 940 C C . GLY A 1 119 ? -3.351 -13.267 10.040 1.00 65.88 119 GLY A C 1
ATOM 941 O O . GLY A 1 119 ? -2.769 -14.318 10.283 1.00 65.88 119 GLY A O 1
ATOM 942 N N . SER A 1 120 ? -4.156 -13.122 8.984 1.00 69.12 120 SER A N 1
ATOM 943 C CA . SER A 1 120 ? -4.370 -14.133 7.942 1.00 69.12 120 SER A CA 1
ATOM 944 C C . SER A 1 120 ? -3.394 -14.027 6.765 1.00 69.12 120 SER A C 1
ATOM 946 O O . SER A 1 120 ? -3.349 -14.935 5.944 1.00 69.12 120 SER A O 1
ATOM 948 N N . GLY A 1 121 ? -2.619 -12.943 6.664 1.00 67.00 121 GLY A N 1
ATOM 949 C CA . GLY A 1 121 ? -1.757 -12.670 5.516 1.00 67.00 121 GLY A CA 1
ATOM 950 C C . GLY A 1 121 ? -2.525 -12.348 4.227 1.00 67.00 121 GLY A C 1
ATOM 951 O O . GLY A 1 121 ? -3.727 -12.072 4.244 1.00 67.00 121 GLY A O 1
ATOM 952 N N . LEU A 1 122 ? -1.786 -12.344 3.114 1.00 70.12 122 LEU A N 1
ATOM 953 C CA . LEU A 1 122 ? -2.342 -12.386 1.762 1.00 70.12 122 LEU A CA 1
ATOM 954 C C . LEU A 1 122 ? -2.450 -13.862 1.371 1.00 70.12 122 LEU A C 1
ATOM 956 O O . LEU A 1 122 ? -1.430 -14.555 1.367 1.00 70.12 122 LEU A O 1
ATOM 960 N N . LEU A 1 123 ? -3.663 -14.327 1.086 1.00 57.09 123 LEU A N 1
ATOM 961 C CA . LEU A 1 123 ? -3.952 -15.709 0.693 1.00 57.09 123 LEU A CA 1
ATOM 962 C C . LEU A 1 123 ? -4.442 -15.778 -0.751 1.00 57.09 123 LEU A C 1
ATOM 964 O O . LEU A 1 123 ? -5.114 -14.812 -1.185 1.00 57.09 123 LEU A O 1
#

Sequence (123 aa):
MTKRVDQPFDEAVWDEFCSNLQKTGRLVLANTPSEGLDKAEGFRYLARLTHHALARFIETPQPLRPEFDYRSPKIGGDNPDYLYGSATISGQYDYRIRGQVNDAFNIGIGSYYGGLGSGSGLL

Secondary structure (DSSP, 8-state):
----S-PPP-HHHHHHHHHHHHHHHHHHHHHS-S-HHHHHHHHHHHHHHHHHHHHHHHSPP-TTS---B--PPP-SS--TT----B----TTS--------TT-S--------B-TTSTT-B-

Foldseek 3Di:
DDDDDPDPDDVVVVVVVVVVLVVLLVVLVVPFPPDPVSNVVSVVVSVLVVVVCCVPPVPDADQVDWDWDQSRDQPDPRDPLDRDTDTDHDPVDDDDDDDDCPPPPDDDDDDWDDDDPDPVHTD

pLDDT: mean 86.65, std 12.42, range [35.62, 97.56]